Protein AF-A0A9J6QPD6-F1 (afdb_monomer)

Structure (mmCIF, N/CA/C/O backbone):
data_AF-A0A9J6QPD6-F1
#
_entry.id   AF-A0A9J6QPD6-F1
#
loop_
_atom_site.group_PDB
_atom_site.id
_atom_site.type_symbol
_atom_site.label_atom_id
_atom_site.label_alt_id
_atom_site.label_comp_id
_atom_site.label_asym_id
_atom_site.label_entity_id
_atom_site.label_seq_id
_atom_site.pdbx_PDB_ins_code
_atom_site.Cartn_x
_atom_site.Cartn_y
_atom_site.Cartn_z
_atom_site.occupancy
_atom_site.B_iso_or_equiv
_atom_site.auth_seq_id
_atom_site.auth_comp_id
_atom_site.auth_asym_id
_atom_site.auth_atom_id
_atom_site.pdbx_PDB_model_num
ATOM 1 N N . MET A 1 1 ? 10.020 -22.497 -18.734 1.00 47.84 1 MET A N 1
ATOM 2 C CA . MET A 1 1 ? 11.094 -21.495 -18.533 1.00 47.84 1 MET A CA 1
ATOM 3 C C . MET A 1 1 ? 10.698 -20.178 -19.211 1.00 47.84 1 MET A C 1
ATOM 5 O O . MET A 1 1 ? 11.042 -19.968 -20.359 1.00 47.84 1 MET A O 1
ATOM 9 N N . LYS A 1 2 ? 9.879 -19.336 -18.567 1.00 60.34 2 LYS A N 1
ATOM 10 C CA . LYS A 1 2 ? 9.484 -17.998 -19.087 1.00 60.34 2 LYS A CA 1
ATOM 11 C C . LYS A 1 2 ? 9.262 -16.983 -17.955 1.00 60.34 2 LYS A C 1
ATOM 13 O O . LYS A 1 2 ? 9.583 -15.816 -18.116 1.00 60.34 2 LYS A O 1
ATOM 18 N N . LYS A 1 3 ? 8.839 -17.450 -16.771 1.00 59.56 3 LYS A N 1
ATOM 19 C CA . LYS A 1 3 ? 8.683 -16.651 -15.540 1.00 59.56 3 LYS A CA 1
ATOM 20 C C . LYS A 1 3 ? 9.979 -16.059 -14.949 1.00 59.56 3 LYS A C 1
ATOM 22 O O . LYS A 1 3 ? 9.903 -15.413 -13.934 1.00 59.56 3 LYS A O 1
ATOM 27 N N . TRP A 1 4 ? 11.158 -16.258 -15.524 1.00 66.50 4 TRP A N 1
ATOM 28 C CA . TRP A 1 4 ? 12.377 -15.613 -14.999 1.00 66.50 4 TRP A CA 1
ATOM 29 C C . TRP A 1 4 ? 12.821 -14.434 -15.869 1.00 66.50 4 TRP A C 1
ATOM 31 O O . TRP A 1 4 ? 13.565 -13.581 -15.407 1.00 66.50 4 TRP A O 1
ATOM 41 N N . LEU A 1 5 ? 12.319 -14.337 -17.111 1.00 71.88 5 LEU A N 1
ATOM 42 C CA . LEU A 1 5 ? 12.631 -13.208 -17.992 1.00 71.88 5 LEU A CA 1
ATOM 43 C C . LEU A 1 5 ? 11.986 -11.902 -17.517 1.00 71.88 5 LEU A C 1
ATOM 45 O O . LEU A 1 5 ? 12.555 -10.8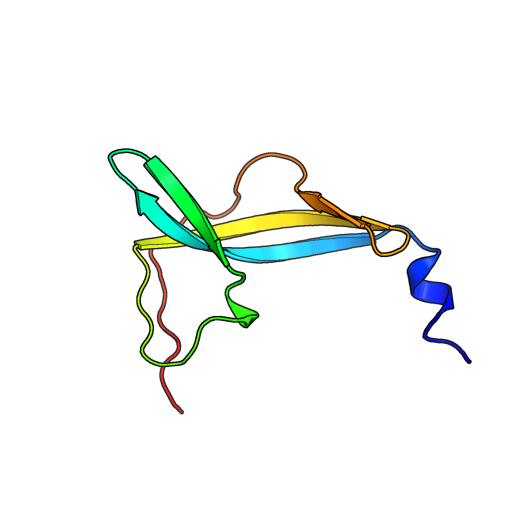45 -17.757 1.00 71.88 5 LEU A O 1
ATOM 49 N N . HIS A 1 6 ? 10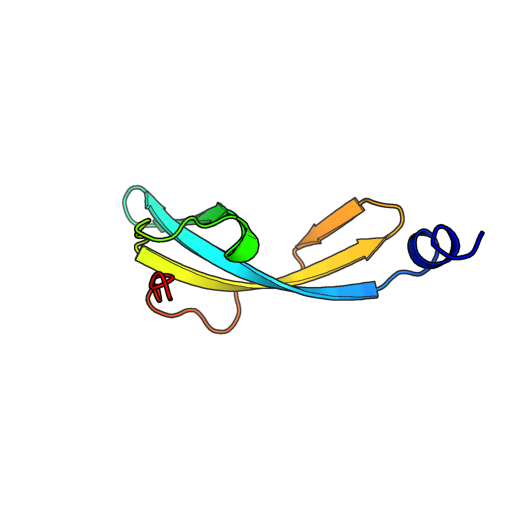.827 -11.959 -16.849 1.00 69.19 6 HIS A N 1
ATOM 50 C CA . HIS A 1 6 ? 10.164 -10.741 -16.371 1.00 69.19 6 HIS A CA 1
ATOM 51 C C . HIS A 1 6 ? 10.964 -10.036 -15.271 1.00 69.19 6 HIS A C 1
ATOM 53 O O . HIS A 1 6 ? 10.904 -8.821 -15.188 1.00 69.19 6 HIS A O 1
ATOM 59 N N . ILE A 1 7 ? 11.775 -10.771 -14.501 1.00 76.12 7 ILE A N 1
ATOM 60 C CA . ILE A 1 7 ? 12.649 -10.208 -13.457 1.00 76.12 7 ILE A CA 1
ATOM 61 C C . ILE A 1 7 ? 13.713 -9.280 -14.071 1.00 76.12 7 ILE A C 1
ATOM 63 O O . ILE A 1 7 ? 14.156 -8.323 -13.438 1.00 76.12 7 ILE A O 1
ATOM 67 N N . LEU A 1 8 ? 14.123 -9.555 -15.315 1.00 81.44 8 LEU A N 1
ATOM 68 C CA . LEU A 1 8 ? 15.154 -8.791 -16.019 1.00 81.44 8 LEU A CA 1
ATOM 69 C C . LEU A 1 8 ? 14.628 -7.475 -16.602 1.00 81.44 8 LEU A C 1
ATOM 71 O O . LEU A 1 8 ? 15.428 -6.595 -16.920 1.00 81.44 8 LEU A O 1
ATOM 75 N N . LEU A 1 9 ? 13.310 -7.334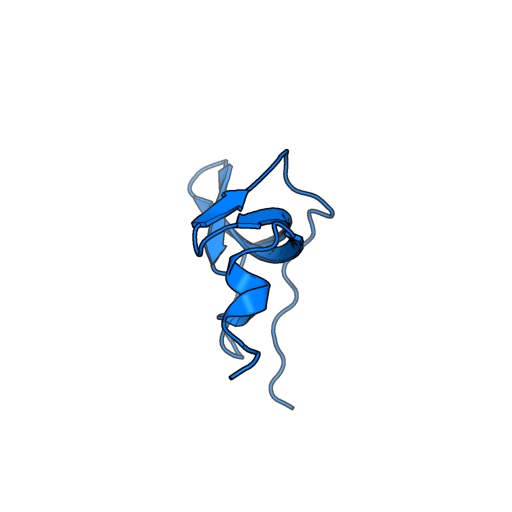 -16.754 1.00 87.19 9 LEU A N 1
ATOM 76 C CA . LEU A 1 9 ? 12.693 -6.143 -17.321 1.00 87.19 9 LEU A CA 1
ATOM 77 C C . LEU A 1 9 ? 12.220 -5.230 -16.186 1.00 87.19 9 LEU A C 1
ATOM 79 O O . LEU A 1 9 ? 11.433 -5.676 -15.353 1.00 87.19 9 LEU A O 1
ATOM 83 N N . PRO A 1 10 ? 12.672 -3.965 -16.135 1.00 88.38 10 PRO A N 1
ATOM 84 C CA . PRO A 1 10 ? 12.132 -3.020 -15.174 1.00 88.38 10 PRO A CA 1
ATOM 85 C C . PRO A 1 10 ? 10.660 -2.769 -15.492 1.00 88.38 10 PRO A C 1
ATOM 87 O O . PRO A 1 10 ? 10.290 -2.594 -16.658 1.00 88.38 10 PRO A O 1
ATOM 90 N N . HIS A 1 11 ? 9.823 -2.719 -14.464 1.00 88.12 11 HIS A N 1
ATOM 91 C CA . HIS A 1 11 ? 8.426 -2.353 -14.625 1.00 88.12 11 HIS A CA 1
ATOM 92 C C . HIS A 1 11 ? 7.960 -1.420 -13.516 1.00 88.12 11 HIS A C 1
ATOM 94 O O . HIS A 1 11 ? 8.557 -1.311 -12.446 1.00 88.12 11 HIS A O 1
ATOM 100 N N . TRP A 1 12 ? 6.876 -0.721 -13.825 1.00 90.50 12 TRP A N 1
ATOM 101 C CA . TRP A 1 12 ? 6.169 0.135 -12.893 1.00 90.50 12 TRP A CA 1
ATOM 102 C C . TRP A 1 12 ? 4.874 -0.548 -12.498 1.00 90.50 12 TRP A C 1
ATOM 104 O O . TRP A 1 12 ? 4.154 -1.049 -13.362 1.00 90.50 12 TRP A O 1
ATOM 114 N N . GLU A 1 13 ? 4.575 -0.529 -11.211 1.00 90.44 13 GLU A N 1
ATOM 115 C CA . GLU A 1 13 ? 3.312 -0.999 -10.664 1.00 90.44 13 GLU A CA 1
ATOM 116 C C . GLU A 1 13 ? 2.740 0.033 -9.697 1.00 90.44 13 GLU A C 1
ATOM 118 O O . GLU A 1 13 ? 3.429 0.953 -9.244 1.00 90.44 13 GLU A O 1
ATOM 123 N N . THR A 1 14 ? 1.446 -0.084 -9.440 1.00 91.88 14 THR A N 1
ATOM 124 C CA . THR A 1 14 ? 0.762 0.713 -8.430 1.00 91.88 14 THR A CA 1
ATOM 125 C C . THR A 1 14 ? 0.187 -0.254 -7.422 1.00 91.88 14 THR A C 1
ATOM 127 O O . THR A 1 14 ? -0.585 -1.130 -7.805 1.00 91.88 14 THR A O 1
ATOM 130 N N . ASP A 1 15 ? 0.586 -0.097 -6.166 1.00 92.44 15 ASP A N 1
ATOM 131 C CA . ASP A 1 15 ? 0.061 -0.888 -5.060 1.00 92.44 15 ASP A CA 1
ATOM 132 C C . ASP A 1 15 ? -0.775 -0.002 -4.139 1.00 92.44 15 ASP A C 1
ATOM 134 O O . ASP A 1 15 ? -0.469 1.179 -3.951 1.00 92.44 15 ASP A O 1
ATOM 138 N N . THR A 1 16 ? -1.840 -0.571 -3.582 1.00 94.94 16 THR A N 1
ATOM 139 C CA . THR A 1 16 ? -2.644 0.092 -2.555 1.00 94.94 16 THR A CA 1
ATOM 140 C C . THR A 1 16 ? -2.129 -0.353 -1.202 1.00 94.94 16 THR A C 1
ATOM 142 O O . THR A 1 16 ? -2.121 -1.542 -0.907 1.00 94.94 16 THR A O 1
ATOM 145 N N . VAL A 1 17 ? -1.731 0.593 -0.362 1.00 94.19 17 VAL A N 1
ATOM 146 C CA . VAL A 1 17 ? -1.242 0.332 0.992 1.00 94.19 17 VAL A CA 1
ATOM 147 C C . VAL A 1 17 ? -2.175 0.946 2.021 1.00 94.19 17 VAL A C 1
ATOM 149 O O . VAL A 1 17 ? -2.802 1.978 1.771 1.00 94.19 17 VAL A O 1
ATOM 152 N N . VAL A 1 18 ? -2.264 0.319 3.187 1.00 95.75 18 VAL A N 1
ATOM 153 C CA . VAL A 1 18 ? -3.050 0.839 4.307 1.00 95.75 18 VAL A CA 1
ATOM 154 C C . VAL A 1 18 ? -2.203 1.702 5.228 1.00 95.75 18 VAL A C 1
ATOM 156 O O . VAL A 1 18 ? -0.994 1.500 5.384 1.00 95.75 18 VAL A O 1
ATOM 159 N N . LEU A 1 19 ? -2.863 2.691 5.820 1.00 95.19 19 LEU A N 1
ATOM 160 C CA . LEU A 1 19 ? -2.274 3.711 6.669 1.00 95.19 19 LEU A CA 1
ATOM 161 C C . LEU A 1 19 ? -2.845 3.612 8.082 1.00 95.19 19 LEU A C 1
ATOM 163 O O . LEU A 1 19 ? -4.060 3.513 8.257 1.00 95.19 19 LEU A O 1
ATOM 167 N N . GLN A 1 20 ? -1.969 3.715 9.075 1.00 95.50 20 GLN A N 1
ATOM 168 C CA . GLN A 1 20 ? -2.330 3.818 10.484 1.00 95.50 20 GLN A CA 1
ATOM 169 C C . GLN A 1 20 ? -1.743 5.096 11.069 1.00 95.50 20 GLN A C 1
ATOM 171 O O . GLN A 1 20 ? -0.595 5.456 10.803 1.00 95.50 20 GLN A O 1
ATOM 176 N N . THR A 1 21 ? -2.530 5.767 11.892 1.00 93.56 21 THR A N 1
ATOM 177 C CA . THR A 1 21 ? -2.127 6.951 12.636 1.00 93.56 21 THR A CA 1
ATOM 178 C C . THR A 1 21 ? -1.217 6.529 13.779 1.00 93.56 21 THR A C 1
ATOM 180 O O . THR A 1 21 ? -1.601 5.733 14.639 1.00 93.56 21 THR A O 1
ATOM 183 N N . VAL A 1 22 ? -0.005 7.076 13.802 1.00 91.75 22 VAL A N 1
ATOM 184 C CA . VAL A 1 22 ? 0.937 6.930 14.912 1.00 91.75 22 VAL A CA 1
ATOM 185 C C . VAL A 1 22 ? 1.302 8.335 15.381 1.00 91.75 22 VAL A C 1
ATOM 187 O O . VAL A 1 22 ? 2.077 9.040 14.743 1.00 91.75 22 VAL A O 1
ATOM 190 N N . GLY A 1 23 ? 0.705 8.765 16.495 1.00 90.00 23 GLY A N 1
ATOM 191 C CA . GLY A 1 23 ? 0.797 10.157 16.940 1.00 90.00 23 GLY A CA 1
ATOM 192 C C . GLY A 1 23 ? -0.036 11.076 16.044 1.00 90.00 23 GLY A C 1
ATOM 193 O O . GLY A 1 23 ? -1.239 10.866 15.926 1.00 90.00 23 GLY A O 1
ATOM 194 N N . ASP A 1 24 ? 0.611 12.060 15.418 1.00 90.06 24 ASP A N 1
ATOM 195 C CA . ASP A 1 24 ? -0.030 13.035 14.520 1.00 90.06 24 ASP A CA 1
ATOM 196 C C . ASP A 1 24 ? 0.207 12.727 13.024 1.00 90.06 24 ASP A C 1
ATOM 198 O O . ASP A 1 24 ? -0.211 13.495 12.157 1.00 90.06 24 ASP A O 1
ATOM 202 N N . GLU A 1 25 ? 0.878 11.613 12.701 1.00 90.12 25 GLU A N 1
ATOM 203 C CA . GLU A 1 25 ? 1.251 11.244 11.329 1.00 90.12 25 GLU A CA 1
ATOM 204 C C . GLU A 1 25 ? 0.639 9.905 10.894 1.00 90.12 25 GLU A C 1
ATOM 206 O O . GLU A 1 25 ? 0.446 8.984 11.691 1.00 90.12 25 GLU A O 1
ATOM 211 N N . LEU A 1 26 ? 0.345 9.790 9.595 1.00 89.31 26 LEU A N 1
ATOM 212 C CA . LEU A 1 26 ? -0.098 8.546 8.963 1.00 89.31 26 LEU A CA 1
ATOM 213 C C . LEU A 1 26 ? 1.111 7.763 8.452 1.00 89.31 26 LEU A C 1
ATOM 215 O O . LEU A 1 26 ? 1.857 8.241 7.596 1.00 89.31 26 LEU A O 1
ATOM 219 N N . HIS A 1 27 ? 1.257 6.530 8.923 1.00 91.75 27 HIS A N 1
ATOM 220 C CA . HIS A 1 27 ? 2.318 5.617 8.518 1.00 91.75 27 HIS A CA 1
ATOM 221 C C . HIS A 1 27 ? 1.772 4.474 7.673 1.00 91.75 27 HIS A C 1
ATOM 223 O O . HIS A 1 27 ? 0.708 3.929 7.955 1.00 91.75 27 HIS A O 1
ATOM 229 N N . ILE A 1 28 ? 2.541 4.083 6.657 1.00 91.31 28 ILE A N 1
ATOM 230 C CA . ILE A 1 28 ? 2.273 2.884 5.861 1.00 91.31 28 ILE A CA 1
ATOM 231 C C . ILE A 1 28 ? 2.516 1.654 6.737 1.00 91.31 28 ILE A C 1
ATOM 233 O O . ILE A 1 28 ? 3.605 1.510 7.294 1.00 91.31 28 ILE A O 1
ATOM 237 N N . VAL A 1 29 ? 1.516 0.776 6.838 1.00 92.06 29 VAL A N 1
ATOM 238 C CA . VAL A 1 29 ? 1.601 -0.451 7.646 1.00 92.06 29 VAL A CA 1
ATOM 239 C C . VAL A 1 29 ? 1.865 -1.674 6.775 1.00 92.06 29 VAL A C 1
ATOM 241 O O . VAL A 1 29 ? 2.864 -2.361 6.971 1.00 92.06 29 VAL A O 1
ATOM 244 N N . CYS A 1 30 ? 0.993 -1.942 5.803 1.00 91.00 30 CYS A N 1
ATOM 245 C CA . CYS A 1 30 ? 1.105 -3.086 4.898 1.00 91.00 30 CYS A CA 1
ATOM 246 C C . CYS A 1 30 ? 0.392 -2.824 3.562 1.00 91.00 30 CYS A C 1
ATOM 248 O O . CYS A 1 30 ? -0.287 -1.806 3.387 1.00 91.00 30 CYS A O 1
ATOM 250 N N . SER A 1 31 ? 0.562 -3.740 2.604 1.00 91.88 31 SER A N 1
ATOM 251 C CA . SER A 1 31 ? -0.239 -3.741 1.379 1.00 91.88 31 SER A CA 1
ATOM 252 C C . SER A 1 31 ? -1.686 -4.101 1.708 1.00 91.88 31 SER A C 1
ATOM 254 O O . SER A 1 31 ? -1.951 -4.977 2.529 1.00 91.88 31 SER A O 1
ATOM 256 N N . TYR A 1 32 ? -2.642 -3.481 1.017 1.00 93.19 32 TYR A N 1
ATOM 257 C CA . TYR A 1 32 ? -4.056 -3.845 1.100 1.00 93.19 32 TYR A CA 1
ATOM 258 C C . TYR A 1 32 ? -4.289 -5.314 0.724 1.00 93.19 32 TYR A C 1
ATOM 260 O O . TYR A 1 32 ? -5.248 -5.937 1.181 1.00 93.19 32 TYR A O 1
ATOM 268 N N . HIS A 1 33 ? -3.407 -5.905 -0.087 1.00 91.44 33 HIS A N 1
ATOM 269 C CA . HIS A 1 33 ? -3.455 -7.329 -0.402 1.00 91.44 33 HIS A CA 1
ATOM 270 C C . HIS A 1 33 ? -3.321 -8.215 0.838 1.00 91.44 33 HIS A C 1
ATOM 272 O O . HIS A 1 33 ? -4.047 -9.206 0.924 1.00 91.44 33 HIS A O 1
ATOM 278 N N . ASP A 1 34 ? -2.509 -7.801 1.808 1.00 92.19 34 ASP A N 1
ATOM 279 C CA . ASP A 1 34 ? -2.198 -8.562 3.021 1.00 92.19 34 ASP A CA 1
ATOM 280 C C . ASP A 1 34 ? -3.188 -8.316 4.167 1.00 92.19 34 ASP A C 1
ATOM 282 O O . ASP A 1 34 ? -3.098 -8.963 5.202 1.00 92.19 34 ASP A O 1
ATOM 286 N N . VAL A 1 35 ? -4.135 -7.390 3.989 1.00 92.12 35 VAL A N 1
ATOM 287 C CA . VAL A 1 35 ? -5.176 -7.092 4.980 1.00 92.12 35 VAL A CA 1
ATOM 288 C C . VAL A 1 35 ? -6.168 -8.247 5.080 1.00 92.12 35 VAL A C 1
ATOM 290 O O . VAL A 1 35 ? -6.757 -8.639 4.066 1.00 92.12 35 VAL A O 1
ATOM 293 N N . ASP A 1 36 ? -6.421 -8.744 6.283 1.00 91.81 36 ASP A N 1
ATOM 294 C CA . ASP A 1 36 ? -7.421 -9.784 6.514 1.00 91.81 36 ASP A CA 1
ATOM 295 C C . ASP A 1 36 ? -8.841 -9.194 6.665 1.00 91.81 36 ASP A C 1
ATOM 297 O O . ASP A 1 36 ? -9.026 -8.068 7.141 1.00 91.81 36 ASP A O 1
ATOM 301 N N . PRO A 1 37 ? -9.901 -9.926 6.267 1.00 91.62 37 PRO A N 1
ATOM 302 C CA . PRO A 1 37 ? -11.272 -9.486 6.501 1.00 91.62 37 PRO A CA 1
ATOM 303 C C . PRO A 1 37 ? -11.566 -9.283 7.992 1.00 91.62 37 PRO A C 1
ATOM 305 O O . PRO A 1 37 ? -11.389 -10.188 8.807 1.00 91.62 37 PRO A O 1
ATOM 308 N N . GLY A 1 38 ? -12.079 -8.102 8.336 1.00 89.19 38 GLY A N 1
ATOM 309 C CA . GLY A 1 38 ? -12.333 -7.693 9.720 1.00 89.19 38 GLY A CA 1
ATOM 310 C C . GLY A 1 38 ? -11.227 -6.838 10.343 1.00 89.19 38 GLY A C 1
ATOM 311 O O . GLY A 1 38 ? -11.464 -6.249 11.396 1.00 89.19 38 GLY A O 1
ATOM 312 N N . GLU A 1 39 ? -10.067 -6.707 9.696 1.00 90.81 39 GLU A N 1
ATOM 313 C CA . GLU A 1 39 ? -9.072 -5.706 10.082 1.00 90.81 39 GLU A CA 1
ATOM 314 C C . GLU A 1 39 ? -9.525 -4.293 9.692 1.00 90.81 39 GLU A C 1
ATOM 316 O O . GLU A 1 39 ? -10.232 -4.087 8.699 1.00 90.81 39 GLU A O 1
ATOM 321 N N . VAL A 1 40 ? -9.122 -3.311 10.502 1.00 91.12 40 VAL A N 1
ATOM 322 C CA . VAL A 1 40 ? -9.487 -1.901 10.336 1.00 91.12 40 VAL A CA 1
ATOM 323 C C . VAL A 1 40 ? -8.242 -1.038 10.466 1.00 91.12 40 VAL A C 1
ATOM 32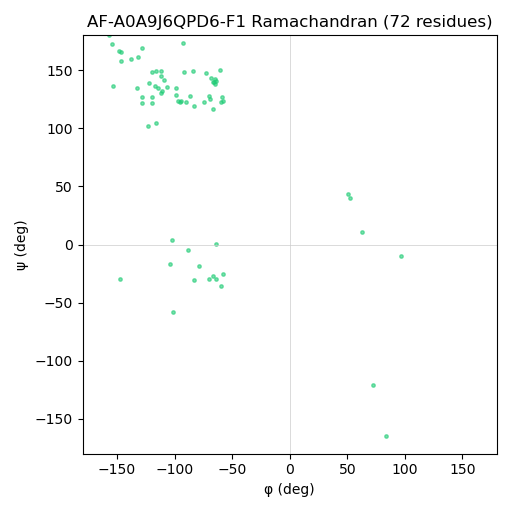5 O O . VAL A 1 40 ? -7.461 -1.215 11.397 1.00 91.12 40 VAL A O 1
ATOM 328 N N . PH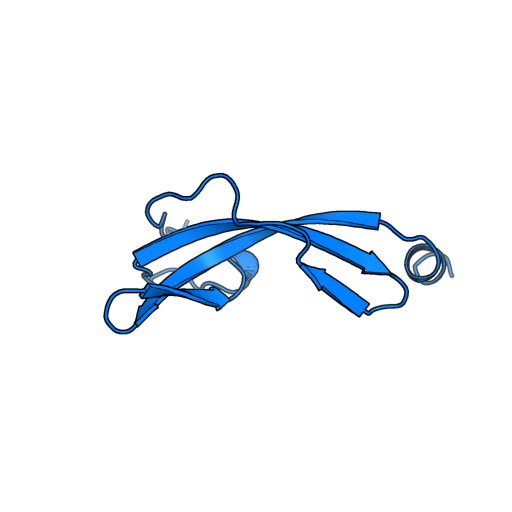E A 1 41 ? -8.104 -0.090 9.543 1.00 94.25 41 PHE A N 1
ATOM 329 C CA . PHE A 1 41 ? -7.032 0.901 9.498 1.00 94.25 41 PHE A CA 1
ATOM 330 C C . PHE A 1 41 ? -7.628 2.308 9.361 1.00 94.25 41 PHE A C 1
ATOM 332 O O . PHE A 1 41 ? -8.824 2.459 9.100 1.00 94.25 41 PHE A O 1
ATOM 339 N N . ASP A 1 42 ? -6.807 3.345 9.519 1.00 94.44 42 ASP A N 1
ATOM 340 C CA . ASP A 1 42 ? -7.275 4.738 9.491 1.00 94.44 42 ASP A CA 1
ATOM 341 C C . ASP A 1 42 ? -7.412 5.287 8.064 1.00 94.44 42 ASP A C 1
ATOM 343 O O . ASP A 1 42 ? -8.273 6.122 7.773 1.00 94.44 42 ASP A O 1
ATOM 347 N N . GLY A 1 43 ? -6.582 4.801 7.142 1.00 94.44 43 GLY A N 1
ATOM 348 C CA . GLY A 1 43 ? -6.586 5.248 5.757 1.00 94.44 43 GLY A CA 1
ATOM 349 C C . GLY A 1 43 ? -5.992 4.235 4.795 1.00 94.44 43 GLY A C 1
ATOM 350 O O . GLY A 1 43 ? -5.533 3.160 5.174 1.00 94.44 43 GLY A O 1
ATOM 351 N N . MET A 1 44 ? -5.978 4.600 3.522 1.00 96.00 44 MET A N 1
ATOM 352 C CA . MET A 1 44 ? -5.195 3.923 2.500 1.00 96.00 44 MET A CA 1
ATOM 353 C C . MET A 1 44 ? -4.713 4.927 1.455 1.00 96.00 44 MET A C 1
ATOM 355 O O . MET A 1 44 ? -5.300 5.998 1.276 1.00 96.00 44 MET A O 1
ATOM 359 N N . CYS A 1 45 ? -3.648 4.581 0.746 1.00 94.88 45 CYS A N 1
ATOM 360 C CA . CYS A 1 45 ? -3.178 5.338 -0.403 1.00 94.88 45 CYS A CA 1
ATOM 361 C C . CYS A 1 45 ? -2.568 4.410 -1.450 1.00 94.88 45 CYS A C 1
ATOM 363 O O . CYS A 1 45 ? -2.282 3.243 -1.196 1.00 94.88 45 CYS A O 1
ATOM 365 N N . GLU A 1 46 ? -2.373 4.942 -2.645 1.00 95.25 46 GLU A N 1
ATOM 366 C CA . GLU A 1 46 ? -1.689 4.264 -3.733 1.00 95.25 46 GLU A CA 1
ATOM 367 C C . GLU A 1 46 ? -0.239 4.734 -3.810 1.00 95.25 46 GLU A C 1
ATOM 369 O O . GLU A 1 46 ? 0.055 5.932 -3.763 1.00 95.25 46 GLU A O 1
ATOM 374 N N . LEU A 1 47 ? 0.676 3.782 -3.962 1.00 93.50 47 LEU A N 1
ATOM 375 C CA . LEU A 1 47 ? 2.092 4.036 -4.174 1.00 93.50 47 LEU A CA 1
ATOM 376 C C . LEU A 1 47 ? 2.495 3.558 -5.554 1.00 93.50 47 LEU A C 1
ATOM 378 O O . LEU A 1 47 ? 2.180 2.443 -5.970 1.00 93.50 47 LEU A O 1
ATOM 382 N N . LYS A 1 48 ? 3.252 4.397 -6.256 1.00 93.50 48 LYS A N 1
ATOM 383 C CA . LYS A 1 48 ? 3.919 3.985 -7.482 1.00 93.50 48 LYS A CA 1
ATOM 384 C C . LYS A 1 48 ? 5.225 3.292 -7.113 1.00 93.50 48 LYS A C 1
ATOM 386 O O . LYS A 1 48 ? 6.100 3.901 -6.502 1.00 93.50 48 LYS A O 1
ATOM 391 N N . ILE A 1 49 ? 5.356 2.032 -7.496 1.00 92.31 49 ILE A N 1
ATOM 392 C CA . ILE A 1 49 ? 6.508 1.196 -7.181 1.00 92.31 49 ILE A CA 1
ATOM 393 C C . ILE A 1 49 ? 7.266 0.916 -8.475 1.00 92.31 49 ILE A C 1
ATOM 395 O O . ILE A 1 49 ? 6.687 0.565 -9.506 1.00 92.31 49 ILE A O 1
ATOM 399 N N . PHE A 1 50 ? 8.575 1.131 -8.425 1.00 91.62 50 PHE A N 1
ATOM 400 C CA . PHE A 1 50 ? 9.493 0.673 -9.453 1.00 91.62 50 PHE A CA 1
ATOM 401 C C . PHE A 1 50 ? 10.085 -0.658 -9.017 1.00 91.62 50 PHE A C 1
ATOM 403 O O . PHE A 1 50 ? 10.728 -0.724 -7.966 1.00 91.62 50 PHE A O 1
ATOM 410 N N . THR A 1 51 ? 9.911 -1.685 -9.841 1.00 90.12 51 THR A N 1
ATOM 411 C CA . THR A 1 51 ? 10.404 -3.028 -9.547 1.00 90.12 51 THR A CA 1
ATOM 412 C C . THR A 1 51 ? 11.388 -3.466 -10.623 1.00 90.12 51 THR A C 1
ATOM 414 O O . THR A 1 51 ? 11.107 -3.406 -11.825 1.00 90.12 51 THR A O 1
ATOM 417 N N . TRP A 1 52 ? 12.576 -3.896 -10.193 1.00 91.06 52 TRP A N 1
ATOM 418 C CA . TRP A 1 52 ? 13.599 -4.453 -11.072 1.00 91.06 52 TRP A CA 1
ATOM 419 C C . TRP A 1 52 ? 14.522 -5.412 -10.317 1.00 91.06 52 TRP A C 1
ATOM 421 O O . TRP A 1 52 ? 14.952 -5.114 -9.207 1.00 91.06 52 TRP A O 1
ATOM 431 N N . LEU A 1 53 ? 14.844 -6.567 -10.916 1.00 88.06 53 LEU A N 1
ATOM 432 C CA . LEU A 1 53 ? 15.742 -7.576 -10.332 1.00 88.06 53 LEU A CA 1
ATOM 433 C C . LEU A 1 53 ? 15.357 -8.005 -8.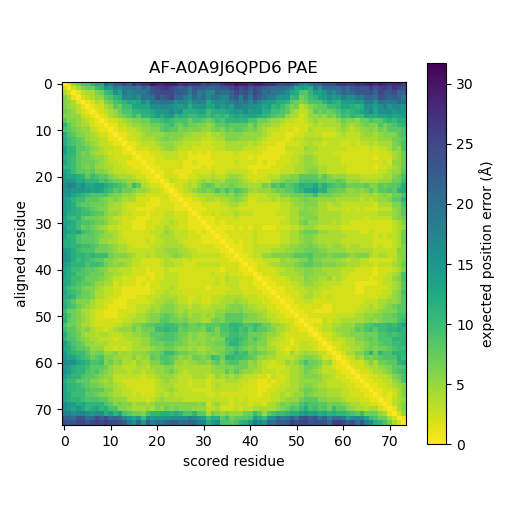899 1.00 88.06 53 LEU A C 1
ATOM 435 O O . LEU A 1 53 ? 16.228 -8.202 -8.056 1.00 88.06 53 LEU A O 1
ATOM 439 N N . ASN A 1 54 ? 14.054 -8.166 -8.631 1.00 82.50 54 ASN A N 1
ATOM 440 C CA . ASN A 1 54 ? 13.473 -8.451 -7.305 1.00 82.50 54 ASN A CA 1
ATOM 441 C C . ASN A 1 54 ? 13.679 -7.358 -6.238 1.00 82.50 54 ASN A C 1
ATOM 443 O O . ASN A 1 54 ? 13.376 -7.588 -5.070 1.00 82.50 54 ASN A O 1
ATOM 447 N N . CYS A 1 55 ? 14.147 -6.171 -6.619 1.00 84.19 55 CYS A N 1
ATOM 448 C CA . CYS A 1 55 ? 14.143 -4.993 -5.763 1.00 84.19 55 CYS A CA 1
ATOM 449 C C . CYS A 1 55 ? 12.936 -4.122 -6.115 1.00 84.19 55 CYS A C 1
ATOM 451 O O 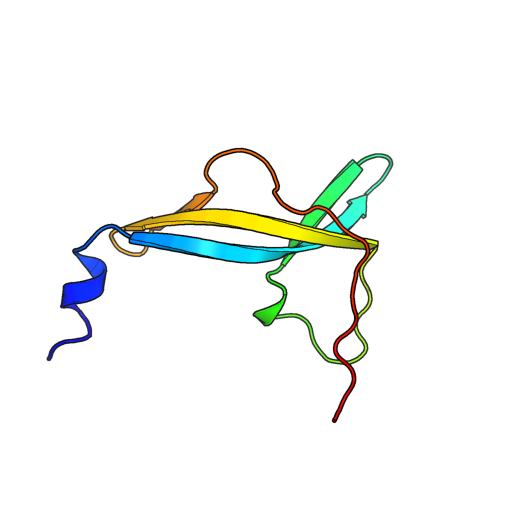. CYS A 1 55 ? 12.752 -3.774 -7.281 1.00 84.19 55 CYS A O 1
ATOM 453 N N . ALA A 1 56 ? 12.151 -3.753 -5.106 1.00 86.69 56 ALA A N 1
ATOM 454 C CA . ALA A 1 56 ? 11.045 -2.813 -5.226 1.00 86.69 56 ALA A CA 1
ATOM 455 C C . ALA A 1 56 ? 11.405 -1.517 -4.493 1.00 86.69 56 ALA A C 1
ATOM 457 O O . ALA A 1 56 ? 11.874 -1.549 -3.352 1.00 86.69 56 ALA A O 1
ATOM 458 N N . CYS A 1 57 ? 11.206 -0.374 -5.142 1.00 87.19 57 CYS A N 1
ATOM 459 C CA . CYS A 1 57 ? 11.413 0.935 -4.534 1.00 87.19 57 CYS A CA 1
ATOM 460 C C . CYS A 1 57 ? 10.171 1.811 -4.736 1.00 87.19 57 CYS A C 1
ATOM 462 O O . CYS A 1 57 ? 9.740 1.987 -5.882 1.00 87.19 57 CYS A O 1
ATOM 464 N N . PRO A 1 58 ? 9.605 2.394 -3.663 1.00 86.88 58 PRO A N 1
ATOM 465 C CA . PRO A 1 58 ? 8.550 3.383 -3.807 1.00 86.88 58 PRO A CA 1
ATOM 466 C C . PRO A 1 58 ? 9.119 4.634 -4.483 1.00 86.88 58 PRO A C 1
ATOM 468 O O . PRO A 1 58 ? 10.242 5.059 -4.205 1.00 86.88 58 PRO A O 1
ATOM 471 N N . PHE A 1 59 ? 8.344 5.226 -5.385 1.00 85.56 59 PHE A N 1
ATOM 472 C CA . PHE A 1 59 ? 8.750 6.396 -6.146 1.00 85.56 59 PHE A CA 1
ATOM 473 C C . PHE A 1 59 ? 7.696 7.498 -6.054 1.00 85.56 59 PHE A C 1
ATOM 475 O O . PHE A 1 59 ? 6.556 7.327 -6.485 1.00 85.56 59 PHE A O 1
ATOM 482 N N . GLY A 1 60 ? 8.115 8.666 -5.567 1.00 86.12 60 GLY A N 1
ATOM 483 C CA . GLY A 1 60 ? 7.235 9.817 -5.375 1.00 86.12 60 GLY A CA 1
ATOM 484 C C . GLY A 1 60 ? 6.466 9.775 -4.053 1.00 86.12 60 GLY A C 1
ATOM 485 O O . GLY A 1 60 ? 6.836 9.060 -3.125 1.00 86.12 60 GLY A O 1
ATOM 486 N N . GLY A 1 61 ? 5.429 10.610 -3.965 1.00 88.19 61 GLY A N 1
ATOM 487 C CA . GLY A 1 61 ? 4.543 10.696 -2.804 1.00 88.19 61 GLY A CA 1
ATOM 488 C 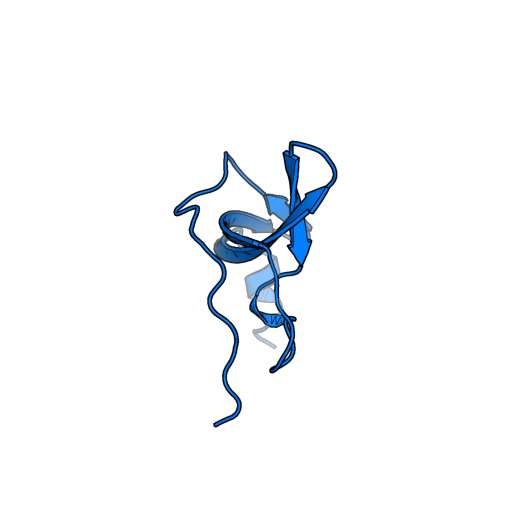C . GLY A 1 61 ? 3.302 9.805 -2.928 1.00 88.19 61 GLY A C 1
ATOM 489 O O . GLY A 1 61 ? 3.060 9.234 -3.995 1.00 88.19 61 GLY A O 1
ATOM 490 N N . PRO A 1 62 ? 2.500 9.707 -1.855 1.00 89.31 62 PRO A N 1
ATOM 491 C CA . PRO A 1 62 ? 1.253 8.957 -1.866 1.00 89.31 62 PRO A CA 1
ATOM 492 C C . PRO A 1 62 ? 0.242 9.571 -2.840 1.00 89.31 62 PRO A C 1
ATOM 494 O O . PRO A 1 62 ? 0.104 10.791 -2.947 1.00 89.31 62 PRO A O 1
ATOM 497 N N . ILE A 1 63 ? -0.479 8.702 -3.539 1.00 92.81 63 ILE A N 1
ATOM 498 C CA . ILE A 1 63 ? -1.512 9.040 -4.517 1.00 92.81 63 ILE A CA 1
ATOM 499 C C . ILE A 1 63 ? -2.863 8.597 -3.941 1.00 92.81 63 ILE A C 1
ATOM 501 O O . ILE A 1 63 ? -2.923 7.634 -3.182 1.00 92.81 63 ILE A O 1
ATOM 505 N N . ASN A 1 64 ? -3.954 9.293 -4.278 1.00 91.12 64 ASN A N 1
ATOM 506 C CA . ASN A 1 64 ? -5.323 8.881 -3.929 1.00 91.12 64 ASN A CA 1
ATOM 507 C C . ASN A 1 64 ? -5.521 8.538 -2.438 1.00 91.12 64 ASN A C 1
ATOM 509 O O . ASN A 1 64 ? -6.164 7.539 -2.108 1.00 91.12 64 ASN A O 1
ATOM 513 N N . VAL A 1 65 ? -4.954 9.361 -1.546 1.00 92.12 65 VAL A N 1
ATOM 514 C CA . VAL A 1 65 ? -5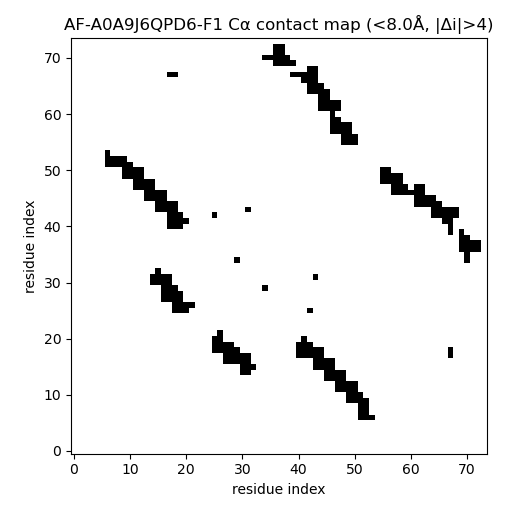.114 9.214 -0.092 1.00 92.12 65 VAL A CA 1
ATOM 515 C C . VAL A 1 65 ? -6.595 9.313 0.261 1.00 92.12 65 VAL A C 1
ATOM 517 O O . VAL A 1 65 ? -7.251 10.305 -0.063 1.00 92.12 65 VAL A O 1
ATOM 520 N N . ARG A 1 66 ? -7.118 8.280 0.916 1.00 93.44 66 ARG A N 1
ATOM 521 C CA . ARG A 1 66 ? -8.536 8.148 1.259 1.00 93.44 66 ARG A CA 1
ATOM 522 C C . ARG A 1 66 ? -8.718 7.390 2.571 1.00 93.44 66 ARG A C 1
ATOM 524 O O . ARG A 1 66 ? -7.784 6.762 3.069 1.00 93.44 66 ARG A O 1
ATOM 531 N N . SER A 1 67 ? -9.925 7.454 3.125 1.00 92.94 67 SER A N 1
ATOM 532 C CA . SER A 1 67 ? -10.313 6.630 4.273 1.00 92.94 67 SER A CA 1
ATOM 533 C C . SER A 1 67 ? -10.232 5.144 3.929 1.00 92.94 67 SER A C 1
ATOM 535 O O . SER A 1 67 ? -10.405 4.751 2.775 1.00 92.94 67 SER A O 1
ATOM 537 N N . PHE A 1 68 ? -9.952 4.321 4.936 1.00 93.56 68 PHE A N 1
ATOM 538 C CA . PHE A 1 68 ? -9.862 2.880 4.758 1.00 93.56 68 PHE A CA 1
ATOM 539 C C . PHE A 1 68 ? -11.226 2.260 4.400 1.00 93.56 68 PHE A C 1
ATOM 541 O O . PHE A 1 68 ? -12.261 2.623 4.959 1.00 93.56 68 PHE A O 1
ATOM 548 N N . GLU A 1 69 ? -11.209 1.293 3.483 1.00 92.12 69 GLU A N 1
ATOM 549 C CA . GLU A 1 69 ? -12.359 0.516 3.024 1.00 92.12 69 GLU A CA 1
ATOM 550 C C . GLU A 1 69 ? -12.120 -0.948 3.423 1.00 92.12 69 GLU A C 1
ATOM 552 O O . GLU A 1 69 ? -11.287 -1.632 2.812 1.00 92.12 69 GLU A O 1
ATOM 557 N N . PRO A 1 70 ? -12.806 -1.437 4.469 1.00 87.75 70 PRO A N 1
ATOM 558 C CA . PRO A 1 70 ? -12.578 -2.773 4.998 1.00 87.75 70 PRO A CA 1
ATOM 559 C C . PRO A 1 70 ? -12.961 -3.853 3.990 1.00 87.75 70 PRO A C 1
ATOM 561 O O . PRO A 1 70 ? -13.983 -3.757 3.306 1.00 87.75 70 PRO A O 1
ATOM 564 N N . LYS A 1 71 ? -12.173 -4.933 3.952 1.00 87.69 71 LYS A N 1
ATOM 565 C CA . LYS A 1 71 ? -12.577 -6.155 3.256 1.00 87.69 71 LYS A CA 1
ATOM 566 C C . LYS A 1 71 ? -13.769 -6.753 3.995 1.00 87.69 71 LYS A C 1
ATOM 568 O O . LYS A 1 71 ? -13.664 -7.147 5.156 1.00 87.69 71 LYS A O 1
ATOM 573 N N . VAL A 1 72 ? -14.909 -6.814 3.319 1.00 80.69 72 VAL A N 1
ATOM 574 C CA . VAL A 1 72 ? -16.100 -7.497 3.827 1.00 80.69 72 VAL A CA 1
ATOM 575 C C . VAL A 1 72 ? -15.982 -8.967 3.430 1.00 80.69 72 VAL A C 1
ATOM 577 O O . VAL A 1 72 ? -15.734 -9.258 2.260 1.00 80.69 72 VAL A O 1
ATOM 580 N N . ASN A 1 73 ? -16.122 -9.893 4.384 1.00 67.12 73 ASN A N 1
ATOM 581 C CA . ASN A 1 73 ? -16.241 -11.314 4.050 1.00 67.12 73 ASN A CA 1
ATOM 582 C C . ASN A 1 73 ? -17.455 -11.497 3.127 1.00 67.12 73 ASN A C 1
ATOM 584 O O . ASN A 1 73 ? -18.557 -11.073 3.482 1.00 67.12 73 ASN A O 1
ATOM 588 N N . ALA A 1 74 ? -17.220 -12.073 1.946 1.00 58.62 74 ALA A N 1
ATOM 589 C CA . ALA A 1 74 ? -18.264 -12.453 0.999 1.00 58.62 74 ALA A CA 1
ATOM 590 C C . ALA A 1 74 ? -19.030 -13.692 1.479 1.00 58.62 74 ALA A C 1
ATOM 592 O O . ALA A 1 74 ? -18.397 -14.566 2.118 1.00 58.62 74 ALA A O 1
#

Radius of gyration: 14.74 Å; Cα contacts (8 Å, |Δi|>4): 141; chains: 1; bounding box: 34×34×36 Å

Organism: NCBI:txid2926470

Mean predicted aligned error: 6.06 Å

pLDDT: mean 87.56, std 9.68, range [47.84, 96.0]

Solvent-accessible surface area (backbone atoms only — not comparable to full-atom values): 4506 Å² total; per-residue (Å²): 142,63,88,66,60,60,42,76,46,74,47,77,48,77,48,51,30,30,21,39,71,61,89,97,42,77,39,81,74,49,49,52,85,76,58,54,68,77,54,83,60,66,19,27,27,34,38,40,31,43,37,41,74,88,44,76,43,82,51,86,68,81,36,80,73,42,71,49,79,67,54,72,82,128

Nearest PDB structures (foldseek):
  1kn9-assembly2_B  TM=3.197E-01  e=9.451E+00  Escherichia coli K-12

Foldseek 3Di:
DCVVVVQADKDKDKFKFFWADDDNDTDTDGTPVPADAPDAHQWIFIFIWIHHNNDIDTDDDTHPIGGDDGDHDD

Sequence (74 aa):
MKKWLHILLPHWETDTVVLQTVGDELHIVCSYHDVDPGEVFDGMCELKIFTWLNCACPFGGPINVRSFEPKVNA

Secondary structure (DSSP, 8-state):
--TTTGGGS-EEEEEEEEEEEETTEEEEEEEGGGPPTT---SEEEEEEEEEETTEEEE-SS-EEEEE--PPPP-